Protein AF-A0A9D4BNU9-F1 (afdb_monomer_lite)

InterPro domains:
  IPR000945 Dopamine beta-hydroxylase-like [PTHR10157] (7-63)
  IPR008977 PHM/PNGase F domain superfamily [SSF49742] (7-63)
  IPR014784 Copper type II, ascorbate-dependent monooxygenase-like, C-terminal [G3DSA:2.60.120.230] (1-64)
  IPR024548 Copper type II ascorbate-dependent monooxygenase, C-terminal [PF03712] (9-62)

pLDDT: mean 92.06, std 9.49, range [52.25, 98.19]

Organism: Dreissena polymorpha (NCBI:txid45954)

Structure (mmCIF, N/CA/C/O backbone):
data_AF-A0A9D4BNU9-F1
#
_entry.id   AF-A0A9D4BNU9-F1
#
loop_
_atom_site.group_PDB
_atom_site.id
_atom_site.type_symbol
_atom_site.label_atom_id
_atom_site.label_alt_id
_atom_site.label_comp_id
_atom_site.label_asym_id
_atom_site.label_entity_id
_atom_site.label_seq_id
_atom_site.pdbx_PDB_ins_code
_atom_site.Cartn_x
_atom_site.Cartn_y
_atom_site.Cartn_z
_atom_site.occupancy
_atom_site.B_iso_or_equiv
_atom_site.auth_seq_id
_atom_site.auth_comp_id
_atom_site.auth_asym_id
_atom_site.auth_atom_id
_atom_site.pdbx_PDB_model_num
ATOM 1 N N . MET A 1 1 ? 7.686 2.019 31.285 1.00 52.25 1 MET A N 1
ATOM 2 C CA . MET A 1 1 ? 7.151 2.863 30.194 1.00 52.25 1 MET A CA 1
ATOM 3 C C . MET A 1 1 ? 5.711 2.426 29.980 1.00 52.25 1 MET A C 1
ATOM 5 O O . MET A 1 1 ? 5.511 1.237 29.776 1.00 52.25 1 MET A O 1
ATOM 9 N N . ALA A 1 2 ? 4.718 3.303 30.144 1.00 61.72 2 ALA A N 1
ATOM 10 C CA . ALA A 1 2 ? 3.323 2.930 29.897 1.00 61.72 2 ALA A CA 1
ATOM 11 C C . ALA A 1 2 ? 3.120 2.679 28.392 1.00 61.72 2 ALA A C 1
ATOM 13 O O . ALA A 1 2 ? 3.554 3.489 27.575 1.00 61.72 2 ALA A O 1
ATOM 14 N N . GLN A 1 3 ? 2.509 1.549 28.032 1.00 67.31 3 GLN A N 1
ATOM 15 C CA . GLN A 1 3 ? 2.159 1.227 26.650 1.00 67.31 3 GLN A CA 1
ATOM 16 C C . GLN A 1 3 ? 1.094 2.223 26.171 1.00 67.31 3 GLN A C 1
ATOM 18 O O . GLN A 1 3 ? 0.061 2.381 26.820 1.00 67.31 3 GLN A O 1
ATOM 23 N N . ALA A 1 4 ? 1.334 2.906 25.051 1.00 74.38 4 ALA A N 1
ATOM 24 C CA . ALA A 1 4 ? 0.316 3.755 24.447 1.00 74.38 4 ALA A CA 1
ATOM 25 C C . ALA A 1 4 ? -0.831 2.884 23.907 1.00 74.38 4 ALA A C 1
ATOM 27 O O . ALA A 1 4 ? -0.593 1.927 23.167 1.00 74.38 4 ALA A O 1
ATOM 28 N N . ASN A 1 5 ? -2.069 3.234 24.258 1.00 83.56 5 ASN A N 1
ATOM 29 C CA . ASN A 1 5 ? -3.266 2.617 23.693 1.00 83.56 5 ASN A CA 1
ATOM 30 C C . ASN A 1 5 ? -3.487 3.169 22.277 1.00 83.56 5 ASN A C 1
ATOM 32 O O . ASN A 1 5 ? -4.147 4.192 22.102 1.00 83.56 5 ASN A O 1
ATOM 36 N N . ILE A 1 6 ? -2.896 2.524 21.269 1.00 83.19 6 ILE A N 1
ATOM 37 C CA . ILE A 1 6 ? -3.079 2.905 19.862 1.00 83.19 6 ILE A CA 1
ATOM 38 C C . ILE A 1 6 ? -4.456 2.421 19.398 1.00 83.19 6 ILE A C 1
ATOM 40 O O . ILE A 1 6 ? -4.705 1.221 19.307 1.00 83.19 6 ILE A O 1
ATOM 44 N N . THR A 1 7 ? -5.348 3.363 19.098 1.00 89.94 7 THR A N 1
ATOM 45 C CA . THR A 1 7 ? -6.723 3.102 18.632 1.00 89.94 7 THR A CA 1
ATOM 46 C C . THR A 1 7 ? -6.869 3.192 17.110 1.00 89.94 7 THR A C 1
ATOM 48 O O . THR A 1 7 ? -7.832 2.677 16.539 1.00 89.94 7 THR A O 1
ATOM 51 N N . GLU A 1 8 ? -5.907 3.825 16.441 1.00 92.62 8 GLU A N 1
ATOM 52 C CA . GLU A 1 8 ? -5.862 4.015 14.995 1.00 92.62 8 GLU A CA 1
ATOM 53 C C . GLU A 1 8 ? -4.411 4.216 14.544 1.00 92.62 8 GLU A C 1
ATOM 55 O O . GLU A 1 8 ? -3.605 4.829 15.248 1.00 92.62 8 GLU A O 1
ATOM 60 N N . PHE A 1 9 ? -4.095 3.741 13.344 1.00 93.06 9 PHE A N 1
ATOM 61 C CA . PHE A 1 9 ? -2.978 4.248 12.558 1.00 93.06 9 PHE A CA 1
ATOM 62 C C . PHE A 1 9 ? -3.448 4.575 11.144 1.00 93.06 9 PHE A C 1
ATOM 64 O O . PHE A 1 9 ? -4.426 4.009 10.657 1.00 93.06 9 PHE A O 1
ATOM 71 N N . LYS A 1 10 ? -2.745 5.486 10.472 1.00 95.69 10 LYS A N 1
ATOM 72 C CA . LYS A 1 10 ? -3.086 5.914 9.117 1.00 95.69 10 LYS A CA 1
ATOM 73 C C . LYS A 1 10 ? -2.001 5.517 8.136 1.00 95.69 10 LYS A C 1
ATOM 75 O O . LYS A 1 10 ? -0.817 5.751 8.374 1.00 95.69 10 LYS A O 1
ATOM 80 N N . ILE A 1 11 ? -2.41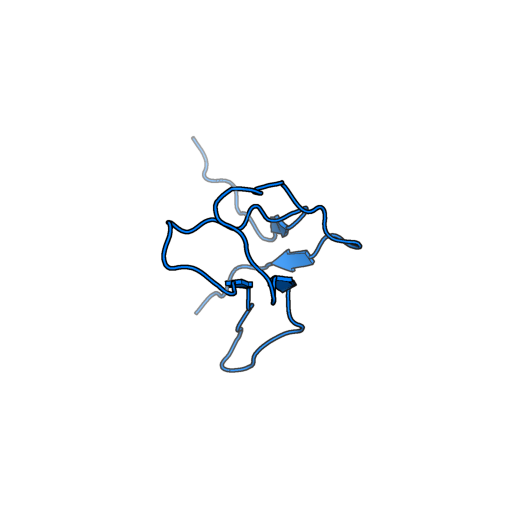2 4.923 7.026 1.00 95.81 11 ILE A N 1
ATOM 81 C CA . ILE A 1 11 ? -1.525 4.589 5.919 1.00 95.81 11 ILE A CA 1
ATOM 82 C C . ILE A 1 11 ? -1.453 5.809 5.008 1.00 95.81 11 ILE A C 1
ATOM 84 O O . ILE A 1 11 ? -2.463 6.229 4.449 1.00 95.81 11 ILE A O 1
ATOM 88 N N . LEU A 1 12 ? -0.254 6.374 4.879 1.00 96.88 12 LEU A N 1
ATOM 89 C CA . LEU A 1 12 ? 0.009 7.577 4.079 1.00 96.88 12 LEU A CA 1
ATOM 90 C C . LEU A 1 12 ? 0.516 7.240 2.670 1.00 96.88 12 LEU A C 1
ATOM 92 O O . LEU A 1 12 ? 0.337 8.002 1.722 1.00 96.88 12 LEU A O 1
ATOM 96 N N . GLY A 1 13 ? 1.181 6.096 2.534 1.00 96.19 13 GLY A N 1
ATOM 97 C CA . GLY A 1 13 ? 1.810 5.650 1.301 1.00 96.19 13 GLY A CA 1
ATOM 98 C C . GLY A 1 13 ? 2.306 4.216 1.415 1.00 96.19 13 GLY A C 1
ATOM 99 O O . GLY A 1 13 ? 2.363 3.653 2.510 1.00 96.19 13 GLY A O 1
ATOM 100 N N . VAL A 1 14 ? 2.650 3.627 0.274 1.00 96.62 14 VAL A N 1
ATOM 101 C CA . VAL A 1 14 ? 3.114 2.241 0.171 1.00 96.62 14 VAL A CA 1
ATOM 102 C C . VAL A 1 14 ? 4.326 2.161 -0.741 1.00 96.62 14 VAL A C 1
ATOM 104 O O . VAL A 1 14 ? 4.303 2.660 -1.865 1.00 96.62 14 VAL A O 1
ATOM 107 N N . LEU A 1 15 ? 5.365 1.479 -0.265 1.00 97.56 15 LEU A N 1
ATOM 108 C CA . LEU A 1 15 ? 6.483 1.020 -1.079 1.00 97.56 15 LEU A CA 1
ATOM 109 C C . LEU A 1 15 ? 6.266 -0.470 -1.364 1.00 97.56 15 LEU A C 1
ATOM 111 O O . LEU A 1 15 ? 6.312 -1.293 -0.451 1.00 97.56 15 LEU A O 1
ATOM 115 N N . GLN A 1 16 ? 5.980 -0.817 -2.616 1.00 97.12 16 GLN A N 1
ATOM 116 C CA . GLN A 1 16 ? 5.827 -2.213 -3.026 1.00 97.12 16 GLN A CA 1
ATOM 117 C C . GLN A 1 16 ? 7.176 -2.766 -3.488 1.00 97.12 16 GLN A C 1
ATOM 119 O O . GLN A 1 16 ? 7.873 -2.121 -4.268 1.00 97.12 16 GLN A O 1
ATOM 124 N N . HIS A 1 17 ? 7.534 -3.956 -3.009 1.00 97.75 17 HIS A N 1
ATOM 125 C CA . HIS A 1 17 ? 8.838 -4.565 -3.247 1.00 97.75 17 HIS A CA 1
ATOM 126 C C . HIS A 1 17 ? 8.705 -6.058 -3.556 1.00 97.75 17 HIS A C 1
ATOM 128 O O . HIS A 1 17 ? 8.016 -6.791 -2.845 1.00 97.75 17 HIS A O 1
ATOM 134 N N . SER A 1 18 ? 9.407 -6.511 -4.591 1.00 97.88 18 SER A N 1
ATOM 135 C CA . SER A 1 18 ? 9.727 -7.913 -4.834 1.00 97.88 18 SER A CA 1
ATOM 136 C C . SER A 1 18 ? 11.032 -8.022 -5.636 1.00 97.88 18 SER A C 1
ATOM 138 O O . SER A 1 18 ? 11.576 -7.021 -6.099 1.00 97.88 18 SER A O 1
ATOM 140 N N . HIS A 1 19 ? 11.558 -9.238 -5.781 1.00 97.75 19 HIS A N 1
ATOM 141 C CA . HIS A 1 19 ? 12.734 -9.501 -6.615 1.00 97.75 19 HIS A CA 1
ATOM 142 C C . HIS A 1 19 ? 12.343 -9.723 -8.092 1.00 97.75 19 HIS A C 1
ATOM 144 O O . HIS A 1 19 ? 11.198 -9.533 -8.490 1.00 97.75 19 HIS A O 1
ATOM 150 N N . VAL A 1 20 ? 13.302 -10.184 -8.900 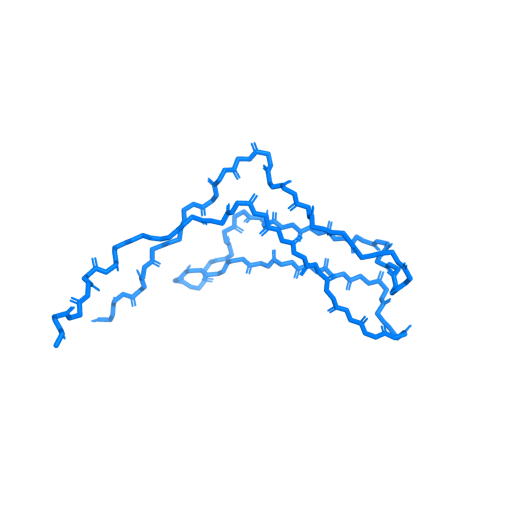1.00 98.06 20 VAL A N 1
ATOM 151 C CA . VAL A 1 20 ? 13.249 -10.289 -10.374 1.00 98.06 20 VAL A CA 1
ATOM 152 C C . VAL A 1 20 ? 12.002 -10.993 -10.941 1.00 98.06 20 VAL A C 1
ATOM 154 O O . VAL A 1 20 ? 11.585 -10.690 -12.051 1.00 98.06 20 VAL A O 1
ATOM 157 N 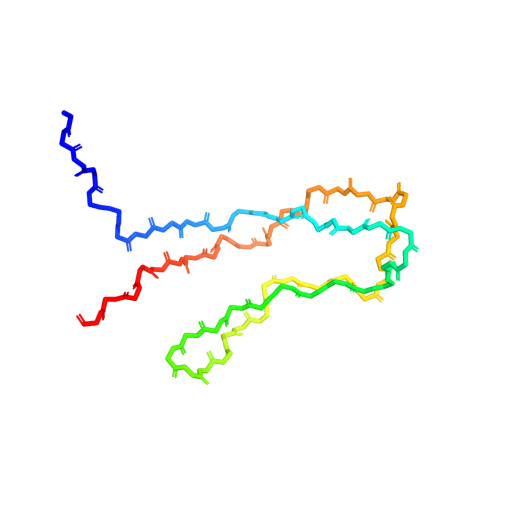N . ALA A 1 21 ? 11.391 -11.928 -10.207 1.00 98.19 21 ALA A N 1
ATOM 158 C CA . ALA A 1 21 ? 10.225 -12.681 -10.683 1.00 98.19 21 ALA A CA 1
ATOM 159 C C . ALA A 1 21 ? 8.874 -11.953 -10.506 1.00 98.19 21 ALA A C 1
ATOM 161 O O . ALA A 1 21 ? 7.845 -12.459 -10.958 1.00 98.19 21 ALA A O 1
ATOM 162 N N . GLY A 1 22 ? 8.836 -10.813 -9.812 1.00 97.44 22 GLY A N 1
ATOM 163 C CA . GLY A 1 22 ? 7.596 -10.075 -9.590 1.00 97.44 22 GLY A CA 1
ATOM 164 C C . GLY A 1 22 ? 7.147 -9.303 -10.824 1.00 97.44 22 GLY A C 1
ATOM 165 O O . GLY A 1 22 ? 7.916 -8.536 -11.386 1.00 97.44 22 GLY A O 1
ATOM 166 N N . VAL A 1 23 ? 5.880 -9.480 -11.206 1.00 97.25 23 VAL A N 1
ATOM 167 C CA . VAL A 1 23 ? 5.261 -8.800 -12.365 1.00 97.25 23 VAL A CA 1
ATOM 168 C C . VAL A 1 23 ? 4.046 -7.948 -11.985 1.00 97.25 23 VAL A C 1
ATOM 170 O O . VAL A 1 23 ? 3.595 -7.104 -12.753 1.00 97.25 23 VAL A O 1
ATOM 173 N N . ARG A 1 24 ? 3.487 -8.172 -10.790 1.00 97.94 24 ARG A N 1
ATOM 174 C CA . ARG A 1 24 ? 2.329 -7.452 -10.253 1.00 97.94 24 ARG A CA 1
ATOM 175 C C . ARG A 1 24 ? 2.309 -7.542 -8.736 1.00 97.94 24 ARG A C 1
ATOM 177 O O . ARG A 1 24 ? 2.487 -8.628 -8.188 1.00 97.94 24 ARG A O 1
ATOM 184 N N . ILE A 1 25 ? 1.997 -6.435 -8.065 1.00 97.94 25 ILE A N 1
ATOM 185 C CA . ILE A 1 25 ? 1.823 -6.402 -6.607 1.00 97.94 25 ILE A CA 1
ATOM 186 C C . ILE A 1 25 ? 0.510 -5.698 -6.258 1.00 97.94 25 ILE A C 1
ATOM 188 O O . ILE A 1 25 ? 0.176 -4.638 -6.781 1.00 97.94 25 ILE A O 1
ATOM 192 N N . THR A 1 26 ? -0.271 -6.290 -5.358 1.00 97.19 26 THR A N 1
ATOM 193 C CA . THR A 1 26 ? -1.559 -5.743 -4.923 1.00 97.19 26 THR A CA 1
ATOM 194 C C . THR A 1 26 ? -1.645 -5.806 -3.402 1.00 97.19 26 THR A C 1
ATOM 196 O O . THR A 1 26 ? -1.520 -6.881 -2.822 1.00 97.19 26 THR A O 1
ATOM 199 N N . THR A 1 27 ? -1.882 -4.664 -2.758 1.00 96.06 27 THR A N 1
ATOM 200 C CA . THR A 1 27 ? -2.044 -4.565 -1.304 1.00 96.06 27 THR A CA 1
ATOM 201 C C . THR A 1 27 ? -3.529 -4.477 -0.971 1.00 96.06 27 THR A C 1
ATOM 203 O O . THR A 1 27 ? -4.215 -3.544 -1.391 1.00 96.06 27 THR A O 1
ATOM 206 N N . ARG A 1 28 ? -4.029 -5.458 -0.217 1.00 95.25 28 ARG A N 1
ATOM 207 C CA . ARG A 1 28 ? -5.440 -5.586 0.172 1.00 95.25 28 ARG A CA 1
ATOM 208 C C . ARG A 1 28 ? -5.584 -5.419 1.678 1.00 95.25 28 ARG A C 1
ATOM 210 O O . ARG A 1 28 ? -4.712 -5.851 2.427 1.00 95.25 28 ARG A O 1
ATOM 217 N N . HIS A 1 29 ? -6.699 -4.849 2.116 1.00 93.81 29 HIS A N 1
ATOM 218 C CA . HIS A 1 29 ? -7.074 -4.794 3.526 1.00 93.81 29 HIS A CA 1
ATOM 219 C C . HIS A 1 29 ? -8.339 -5.629 3.714 1.00 93.81 29 HIS A C 1
ATOM 221 O O . HIS A 1 29 ? -9.370 -5.342 3.116 1.00 93.81 29 HIS A O 1
ATOM 227 N N . VAL A 1 30 ? -8.263 -6.672 4.538 1.00 94.44 30 VAL A N 1
ATOM 228 C CA . VAL A 1 30 ? -9.408 -7.525 4.876 1.00 94.44 30 VAL A CA 1
ATOM 229 C C . VAL A 1 30 ? -9.755 -7.336 6.345 1.00 94.44 30 VAL A C 1
ATOM 231 O O . VAL A 1 30 ? -8.872 -7.355 7.200 1.00 94.44 30 VAL A O 1
ATOM 234 N N . ARG A 1 31 ? -11.044 -7.164 6.645 1.00 92.25 31 ARG A N 1
ATOM 235 C CA . ARG A 1 31 ? -11.564 -7.009 8.006 1.00 92.25 31 ARG A CA 1
ATOM 236 C C . ARG A 1 31 ? -12.862 -7.786 8.169 1.00 92.25 31 ARG A C 1
ATOM 238 O O . ARG A 1 31 ? -13.757 -7.667 7.339 1.00 92.25 31 ARG A O 1
ATOM 245 N N . ASN A 1 32 ? -12.967 -8.564 9.248 1.00 92.38 32 ASN A N 1
ATOM 246 C CA . ASN A 1 32 ? -14.143 -9.387 9.564 1.00 92.38 32 ASN A CA 1
ATOM 247 C C . ASN A 1 32 ? -14.601 -10.254 8.374 1.00 92.38 32 ASN A C 1
ATOM 249 O O . ASN A 1 32 ? -15.784 -10.322 8.056 1.00 92.38 32 ASN A O 1
ATOM 253 N N . GLY A 1 33 ? -13.643 -10.861 7.664 1.00 93.25 33 GLY A N 1
ATOM 254 C CA . GLY A 1 33 ? -13.911 -11.711 6.499 1.00 93.25 33 GLY A CA 1
ATOM 255 C C . GLY A 1 33 ? -14.291 -10.970 5.211 1.00 93.25 33 GLY A C 1
ATOM 256 O O . GLY A 1 33 ? -14.531 -11.622 4.200 1.00 93.25 33 GLY A O 1
ATOM 257 N N . ARG A 1 34 ? -14.321 -9.630 5.206 1.00 94.62 34 ARG A N 1
ATOM 258 C CA . ARG A 1 34 ? -14.630 -8.820 4.022 1.00 94.62 34 ARG A CA 1
ATOM 259 C C . ARG A 1 34 ? -13.415 -8.022 3.566 1.00 94.62 34 ARG A C 1
ATOM 261 O O . ARG A 1 34 ? -12.778 -7.333 4.361 1.00 94.62 34 ARG A O 1
ATOM 268 N N . GLU A 1 35 ? -13.116 -8.091 2.273 1.00 95.44 35 GLU A N 1
ATOM 269 C CA . GLU A 1 35 ? -12.148 -7.190 1.648 1.00 95.44 35 GLU A CA 1
ATOM 270 C C . GLU A 1 35 ? -12.730 -5.765 1.624 1.00 95.44 35 GLU A C 1
ATOM 272 O O . GLU A 1 35 ? -13.847 -5.533 1.150 1.00 95.44 35 GLU A O 1
ATOM 277 N N . LEU A 1 36 ? -11.995 -4.826 2.217 1.00 94.25 36 LEU A N 1
ATOM 278 C CA . LEU A 1 36 ? -12.253 -3.390 2.153 1.00 94.25 36 LEU A CA 1
ATOM 279 C C . LEU A 1 36 ? -11.770 -2.841 0.798 1.00 94.25 36 LEU A C 1
ATOM 281 O O . LEU A 1 36 ? -11.138 -3.581 0.040 1.00 94.25 36 LEU A O 1
ATOM 285 N N . PRO A 1 37 ? -12.051 -1.567 0.456 1.00 93.25 37 PRO A N 1
ATOM 286 C CA . PRO A 1 37 ? -11.534 -0.977 -0.772 1.00 93.25 37 PRO A CA 1
ATOM 287 C C . PRO A 1 37 ? -10.032 -1.218 -0.943 1.00 93.25 37 PRO A C 1
ATOM 289 O O . PRO A 1 37 ? -9.259 -1.159 0.018 1.00 93.25 37 PRO A O 1
ATOM 292 N N . LEU A 1 38 ? -9.642 -1.530 -2.179 1.00 92.56 38 LEU A N 1
ATOM 293 C CA . LEU A 1 38 ? -8.271 -1.881 -2.504 1.00 92.56 38 LEU A CA 1
ATOM 294 C C . LEU A 1 38 ? -7.331 -0.729 -2.155 1.00 92.56 38 LEU A C 1
ATOM 296 O O . LEU A 1 38 ? -7.573 0.406 -2.557 1.00 92.56 38 LEU A O 1
ATOM 300 N N . LEU A 1 39 ? -6.245 -1.035 -1.446 1.00 94.50 39 LEU A N 1
ATOM 301 C CA . LEU A 1 39 ? -5.349 0.002 -0.956 1.00 94.50 39 LEU A CA 1
ATOM 302 C C . LEU A 1 39 ? -4.448 0.535 -2.072 1.00 94.50 39 LEU A C 1
ATOM 304 O O . LEU A 1 39 ? -4.386 1.737 -2.299 1.00 94.50 39 LEU A O 1
ATOM 308 N N . ILE A 1 40 ? -3.767 -0.360 -2.789 1.00 95.31 40 ILE A N 1
ATOM 309 C CA . ILE A 1 40 ? -3.001 -0.006 -3.987 1.00 95.31 40 ILE A CA 1
ATOM 310 C C . ILE A 1 40 ? -2.741 -1.246 -4.844 1.00 95.31 40 ILE A C 1
ATOM 312 O O . ILE A 1 40 ? -2.581 -2.361 -4.338 1.00 95.31 40 ILE A O 1
ATOM 316 N N . THR A 1 41 ? -2.670 -1.052 -6.158 1.00 96.12 41 THR A N 1
ATOM 317 C CA . THR A 1 41 ? -2.208 -2.072 -7.097 1.00 96.12 41 THR A CA 1
ATOM 318 C C . THR A 1 41 ? -1.158 -1.505 -8.033 1.00 96.12 41 THR A C 1
ATOM 320 O O . THR A 1 41 ? -1.275 -0.380 -8.508 1.00 96.12 41 THR A O 1
ATOM 323 N N . ASP A 1 42 ? -0.163 -2.328 -8.327 1.00 96.56 42 ASP A N 1
ATOM 324 C CA . ASP A 1 42 ? 0.778 -2.157 -9.417 1.00 96.56 42 ASP A CA 1
ATOM 325 C C . ASP A 1 42 ? 0.624 -3.327 -10.383 1.00 96.56 42 ASP A C 1
ATOM 327 O O . ASP A 1 42 ? 1.132 -4.418 -10.112 1.00 96.56 42 ASP A O 1
ATOM 331 N N . PRO A 1 43 ? -0.167 -3.165 -11.452 1.00 97.31 43 PRO A N 1
ATOM 332 C CA . PRO A 1 43 ? -0.378 -4.230 -12.418 1.00 97.31 43 PRO A CA 1
ATOM 333 C C . PRO A 1 43 ? 0.850 -4.498 -13.300 1.00 97.31 43 PRO A C 1
ATOM 335 O O . PRO A 1 43 ? 0.881 -5.559 -13.912 1.00 97.31 43 PRO A O 1
ATOM 338 N N . ASN A 1 44 ? 1.817 -3.574 -13.356 1.00 97.06 44 ASN A N 1
ATOM 339 C CA . ASN A 1 44 ? 3.006 -3.637 -14.208 1.00 97.06 44 ASN A CA 1
ATOM 340 C C . ASN A 1 44 ? 4.267 -3.420 -13.359 1.00 97.06 44 ASN A C 1
ATOM 342 O O . ASN A 1 44 ? 5.097 -2.570 -13.678 1.00 97.06 44 ASN A O 1
ATOM 346 N N . TYR A 1 45 ? 4.367 -4.145 -12.245 1.00 97.81 45 TYR A N 1
ATOM 347 C CA . TYR A 1 45 ? 5.475 -3.974 -11.313 1.00 97.81 45 TYR A CA 1
ATOM 348 C C . TYR A 1 45 ? 6.810 -4.281 -12.006 1.00 97.81 45 TYR A C 1
ATOM 350 O O . TYR A 1 45 ? 6.956 -5.337 -12.621 1.00 97.81 45 TYR A O 1
ATOM 358 N N . ASP A 1 46 ? 7.783 -3.382 -11.855 1.00 96.94 46 ASP A N 1
ATOM 359 C CA . ASP A 1 46 ? 9.156 -3.549 -12.331 1.00 96.94 46 ASP A CA 1
ATOM 360 C C . ASP A 1 46 ? 10.106 -3.523 -11.132 1.00 96.94 46 ASP A C 1
ATOM 362 O O . ASP A 1 46 ? 10.175 -2.540 -10.394 1.00 96.94 46 ASP A O 1
ATOM 366 N N . PHE A 1 47 ? 10.875 -4.596 -10.937 1.00 96.94 47 PHE A N 1
ATOM 367 C CA . PHE A 1 47 ? 11.846 -4.665 -9.846 1.00 96.94 47 PHE A CA 1
ATOM 368 C C . PHE A 1 47 ? 12.937 -3.579 -9.949 1.00 96.94 47 PHE A C 1
ATOM 370 O O . PHE A 1 47 ? 13.575 -3.269 -8.944 1.00 96.94 47 PHE A O 1
AT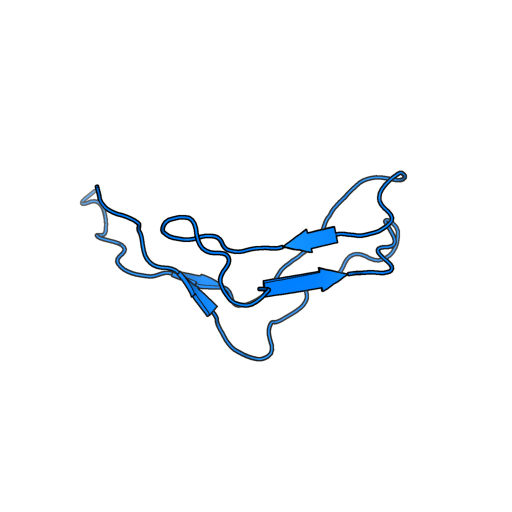OM 377 N N . ASN A 1 48 ? 13.160 -2.984 -11.126 1.00 97.50 48 ASN A N 1
ATOM 378 C CA . ASN A 1 48 ? 14.103 -1.880 -11.320 1.00 97.50 48 ASN A CA 1
ATOM 379 C C . ASN A 1 48 ? 13.508 -0.509 -10.967 1.00 97.50 48 ASN A C 1
ATOM 381 O O . ASN A 1 48 ? 14.266 0.440 -10.772 1.00 97.50 48 ASN A O 1
ATOM 385 N N . PHE A 1 49 ? 12.180 -0.384 -10.866 1.00 96.88 49 PHE A N 1
ATOM 386 C CA . PHE A 1 49 ? 11.500 0.867 -10.534 1.00 96.88 49 PHE A CA 1
ATOM 387 C C . PHE A 1 49 ? 10.672 0.716 -9.256 1.00 96.88 49 PHE A C 1
ATOM 389 O O . PHE A 1 49 ? 9.551 0.209 -9.255 1.00 96.88 49 PHE A O 1
ATOM 396 N N . GLN A 1 50 ? 11.236 1.179 -8.142 1.00 95.88 50 GLN A N 1
ATOM 397 C CA . GLN A 1 50 ? 10.634 1.049 -6.819 1.00 95.88 50 GLN A CA 1
ATOM 398 C C . GLN A 1 50 ? 10.572 2.417 -6.147 1.00 95.88 50 GLN A C 1
ATOM 400 O O . GLN A 1 50 ? 11.597 2.947 -5.725 1.00 95.88 50 GLN A O 1
ATOM 405 N N . ASP A 1 51 ? 9.369 2.975 -6.041 1.00 95.31 51 ASP A N 1
ATOM 406 C CA . ASP A 1 51 ? 9.142 4.275 -5.412 1.00 95.31 51 ASP A CA 1
ATOM 407 C C . ASP A 1 51 ? 8.011 4.214 -4.378 1.00 95.31 51 ASP A C 1
ATOM 409 O O . ASP A 1 51 ? 7.094 3.382 -4.456 1.00 95.31 51 ASP A O 1
ATOM 413 N N . LEU A 1 52 ? 8.093 5.098 -3.383 1.00 96.50 52 LEU A N 1
ATOM 414 C CA . LEU A 1 52 ? 7.063 5.265 -2.372 1.00 96.50 52 LEU A CA 1
ATOM 415 C C . LEU A 1 52 ? 5.870 5.971 -3.012 1.00 96.50 52 LE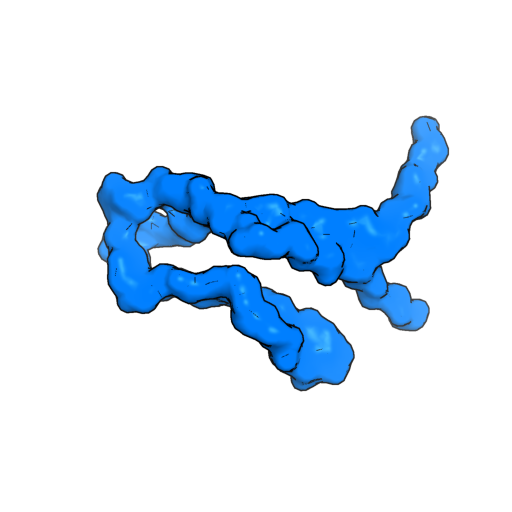U A C 1
ATOM 417 O O . LEU A 1 52 ? 5.903 7.165 -3.302 1.00 96.50 52 LEU A O 1
ATOM 421 N N . ARG A 1 53 ? 4.761 5.251 -3.163 1.00 94.88 53 ARG A N 1
ATOM 422 C CA . ARG A 1 53 ? 3.528 5.828 -3.696 1.00 94.88 53 ARG A CA 1
ATOM 423 C C . ARG A 1 53 ? 2.681 6.373 -2.564 1.00 94.88 53 ARG A C 1
ATOM 425 O O . ARG A 1 53 ? 2.150 5.609 -1.758 1.00 94.88 53 ARG A O 1
ATOM 432 N N . LYS A 1 54 ? 2.554 7.700 -2.507 1.00 95.88 54 LYS A N 1
ATOM 433 C CA . LYS A 1 54 ? 1.611 8.373 -1.609 1.00 95.88 54 LYS A CA 1
ATOM 434 C C . LYS A 1 54 ? 0.180 8.023 -2.021 1.00 95.88 54 LYS A C 1
ATOM 436 O O . LYS A 1 54 ? -0.143 8.039 -3.208 1.00 95.88 54 LYS A O 1
ATOM 441 N N . LEU A 1 55 ? -0.670 7.711 -1.047 1.00 94.19 55 LEU A N 1
ATOM 442 C CA . LEU A 1 55 ? -2.089 7.495 -1.306 1.00 94.19 55 LEU A CA 1
ATOM 443 C C . LEU A 1 55 ? -2.791 8.845 -1.547 1.00 94.19 55 LEU A C 1
ATOM 445 O O . LEU A 1 55 ? -2.402 9.841 -0.930 1.00 94.19 55 LEU A O 1
ATOM 449 N N . PRO A 1 56 ? -3.820 8.906 -2.417 1.00 92.44 56 PRO A N 1
ATOM 450 C CA . PRO A 1 56 ? -4.610 10.126 -2.609 1.00 92.44 56 PRO A CA 1
ATOM 451 C C . PRO A 1 56 ? -5.230 10.632 -1.302 1.00 92.44 56 PRO A C 1
ATOM 453 O O . PRO A 1 56 ? -5.303 11.837 -1.076 1.00 92.44 56 PRO A O 1
ATOM 456 N N . GLU A 1 57 ? -5.616 9.697 -0.430 1.00 94.19 57 GLU A N 1
ATOM 457 C CA . GLU A 1 57 ? -6.157 9.947 0.901 1.00 94.19 57 GLU A CA 1
ATOM 458 C C . GLU A 1 57 ? -5.505 9.005 1.919 1.00 94.19 57 GLU A C 1
ATOM 460 O O . GLU A 1 57 ? -5.142 7.870 1.597 1.00 94.19 57 GLU A O 1
ATOM 465 N N . GLU A 1 58 ? -5.355 9.474 3.158 1.00 95.31 58 GLU A N 1
ATOM 466 C CA . GLU A 1 58 ? -4.851 8.648 4.254 1.00 95.31 58 GLU A CA 1
ATOM 467 C C . GLU A 1 58 ? -5.888 7.589 4.635 1.00 95.31 58 GLU A C 1
ATOM 469 O O . GLU A 1 58 ? -7.049 7.909 4.895 1.00 95.31 58 GLU A O 1
ATOM 474 N N . ILE A 1 59 ? -5.472 6.327 4.728 1.00 95.19 59 ILE A N 1
ATOM 475 C CA . ILE A 1 59 ? -6.389 5.233 5.066 1.00 95.19 59 ILE A CA 1
ATOM 476 C C . ILE A 1 59 ? -6.232 4.870 6.536 1.00 95.19 59 ILE A C 1
ATOM 478 O O . ILE A 1 59 ? -5.190 4.359 6.949 1.00 95.19 59 ILE A O 1
ATOM 482 N N . ALA A 1 60 ? -7.285 5.105 7.316 1.00 94.25 60 ALA A N 1
ATOM 483 C CA . ALA A 1 60 ? -7.358 4.691 8.708 1.00 94.25 60 ALA A CA 1
ATOM 484 C C . ALA A 1 60 ? -7.439 3.164 8.837 1.00 94.25 60 ALA A C 1
ATOM 486 O O . ALA A 1 60 ? -8.218 2.485 8.159 1.00 94.25 60 ALA A O 1
ATOM 487 N N . VAL A 1 61 ? -6.654 2.622 9.759 1.00 93.75 61 VAL A N 1
ATOM 488 C CA . VAL A 1 61 ? -6.690 1.223 10.158 1.00 93.75 61 VAL A CA 1
ATOM 489 C C . VAL A 1 61 ? -6.803 1.160 11.671 1.00 93.75 61 VAL A C 1
ATOM 491 O O . VAL A 1 61 ? -5.979 1.686 12.415 1.00 93.75 61 VAL A O 1
ATOM 494 N N . HIS A 1 62 ? -7.848 0.477 12.120 1.00 91.75 62 HIS A N 1
ATOM 495 C CA . HIS A 1 62 ? -8.100 0.246 13.539 1.00 91.75 62 HIS A CA 1
ATOM 496 C C . HIS A 1 62 ? -7.648 -1.159 13.952 1.00 91.75 62 HIS A C 1
ATOM 498 O O . HIS A 1 62 ? -7.705 -2.072 13.121 1.00 91.75 62 HIS A O 1
ATOM 504 N N . PRO A 1 63 ? -7.272 -1.376 15.217 1.00 89.00 63 PRO A N 1
ATOM 505 C CA . PRO A 1 63 ? -7.111 -2.718 15.754 1.00 89.00 63 PRO A CA 1
ATOM 506 C C . PRO A 1 63 ? -8.402 -3.537 15.609 1.00 89.00 63 PRO A C 1
ATOM 508 O O . PRO A 1 63 ? -9.508 -2.993 15.637 1.00 89.00 63 PRO A O 1
ATOM 511 N N . VAL A 1 64 ? -8.261 -4.853 15.471 1.00 82.50 64 VAL A N 1
ATOM 512 C CA . VAL A 1 64 ? -9.370 -5.792 15.665 1.00 82.50 64 VAL A CA 1
ATOM 513 C C . VAL A 1 64 ? -9.203 -6.352 17.070 1.00 82.50 64 VAL A C 1
ATOM 515 O O . VAL A 1 64 ? -8.203 -7.012 17.344 1.00 82.50 64 VAL A O 1
ATOM 518 N N . PHE A 1 65 ? -10.141 -6.047 17.962 1.00 72.69 65 PHE A N 1
ATOM 519 C CA . PHE A 1 65 ? -10.190 -6.647 19.292 1.00 72.69 65 PHE A CA 1
ATOM 520 C C . PHE A 1 65 ? -11.200 -7.794 19.263 1.00 72.69 65 PHE A C 1
ATOM 522 O O . PHE A 1 65 ? -12.306 -7.626 18.748 1.00 72.69 65 PHE A O 1
ATOM 529 N N . THR A 1 66 ? -10.772 -8.957 19.747 1.00 60.25 66 THR A N 1
ATOM 530 C CA . THR A 1 66 ? -11.612 -10.138 19.998 1.00 60.25 66 THR A CA 1
ATOM 531 C C . THR A 1 66 ? -12.375 -10.006 21.299 1.00 60.25 66 THR A C 1
ATOM 533 O O . THR A 1 66 ? -11.742 -9.527 22.269 1.00 60.25 66 THR A O 1
#

Secondary structure (DSSP, 8-state):
-PPP----EEEEEEE----TT---EEE--EETTEEPSP-EEETT--TT---EEEEEEEEEE-----

Radius of gyration: 14.89 Å; chains: 1; bounding box: 29×23×44 Å

Foldseek 3Di:
DDDDP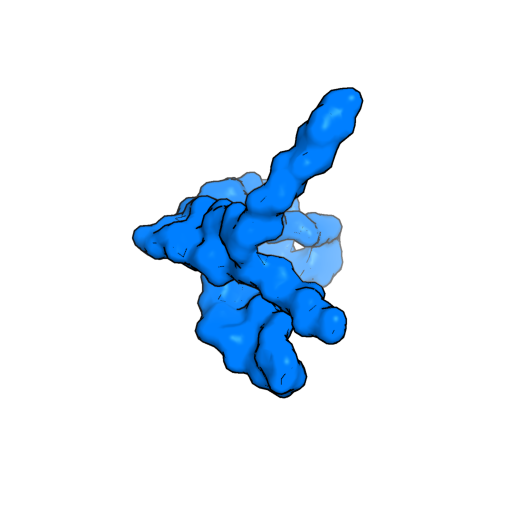DFKDWDFWDWDADDPPDQKDWAWDDDPNDTDPTQDIDNGDDNVDIDTGTGPDIDMDGDDDD

Sequence (66 aa):
MAQANITEFKILGVLQHSHVAGVRITTRHVRNGRELPLLITDPNYDFNFQDLRKLPEEIAVHPVFT